Protein AF-A0A7X8K3S6-F1 (afdb_monomer)

Radius of gyration: 10.6 Å; Cα contacts (8 Å, |Δi|>4): 37; chains: 1; bounding box: 25×15×27 Å

Foldseek 3Di:
DVVVVLCPDDVSVCQVPDPQFDDWDWDDDPPDIDIDTHRD

Nearest PDB structures (foldseek):
  7pho-assembly1_B  TM=5.025E-01  e=6.598E+00  Mycolicibacterium hassiacum DSM 44199

Structure (mmCIF, N/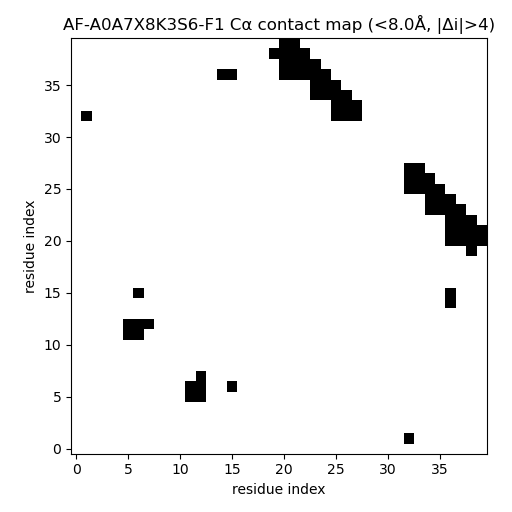CA/C/O backbone):
data_AF-A0A7X8K3S6-F1
#
_entry.id   AF-A0A7X8K3S6-F1
#
loop_
_atom_site.group_PDB
_atom_site.id
_atom_site.type_symbol
_atom_site.label_atom_id
_atom_site.label_alt_id
_atom_site.label_comp_id
_atom_site.label_asym_id
_atom_site.label_entity_id
_atom_site.label_seq_id
_atom_site.pdbx_PDB_ins_code
_atom_site.Cartn_x
_atom_site.Cartn_y
_atom_site.Cartn_z
_atom_site.occupancy
_atom_site.B_iso_or_equiv
_atom_site.auth_seq_id
_atom_site.auth_comp_id
_atom_site.auth_asym_id
_atom_site.auth_atom_id
_atom_site.pdbx_PDB_model_num
ATOM 1 N N . ASN A 1 1 ? 9.280 -8.645 -4.331 1.00 90.25 1 ASN A N 1
ATOM 2 C CA . ASN A 1 1 ? 7.964 -8.274 -4.918 1.00 90.25 1 ASN A CA 1
ATOM 3 C C . ASN A 1 1 ? 7.578 -6.841 -4.550 1.00 90.25 1 ASN A C 1
ATOM 5 O O . ASN A 1 1 ? 8.044 -6.358 -3.526 1.00 90.25 1 ASN A O 1
ATOM 9 N N . ALA A 1 2 ? 6.748 -6.143 -5.343 1.00 94.81 2 ALA A N 1
ATOM 10 C CA . ALA A 1 2 ? 6.364 -4.742 -5.064 1.00 94.81 2 ALA A CA 1
ATOM 11 C C . ALA A 1 2 ? 5.736 -4.567 -3.666 1.00 94.81 2 ALA A C 1
ATOM 13 O O . ALA A 1 2 ? 6.120 -3.676 -2.914 1.00 94.81 2 ALA A O 1
ATOM 14 N N . HIS A 1 3 ? 4.864 -5.504 -3.282 1.00 96.56 3 HIS A N 1
ATOM 15 C CA . HIS A 1 3 ? 4.240 -5.533 -1.960 1.00 96.56 3 HIS A CA 1
ATOM 16 C C . HIS A 1 3 ? 5.255 -5.655 -0.808 1.00 96.56 3 HIS A C 1
ATOM 18 O O . HIS A 1 3 ? 5.174 -4.919 0.170 1.00 96.56 3 HIS A O 1
ATOM 24 N N . GLU A 1 4 ? 6.251 -6.540 -0.927 1.00 98.12 4 GLU A N 1
ATOM 25 C CA . GLU A 1 4 ? 7.321 -6.675 0.078 1.00 98.12 4 GLU A CA 1
ATOM 26 C C . GLU A 1 4 ? 8.133 -5.381 0.215 1.00 98.12 4 GLU A C 1
ATOM 28 O O . GLU A 1 4 ? 8.484 -4.988 1.325 1.00 98.12 4 GLU A O 1
ATOM 33 N N . GLY A 1 5 ? 8.398 -4.689 -0.900 1.00 98.00 5 GLY A N 1
ATOM 34 C CA . GLY A 1 5 ? 9.087 -3.398 -0.894 1.00 98.00 5 GLY A CA 1
ATOM 35 C C . GLY A 1 5 ? 8.334 -2.339 -0.086 1.00 98.00 5 GLY A C 1
ATOM 36 O O . GLY A 1 5 ? 8.928 -1.674 0.763 1.00 98.00 5 GLY A O 1
ATOM 37 N N . TRP A 1 6 ? 7.018 -2.230 -0.281 1.00 98.06 6 TRP A N 1
ATOM 38 C CA . TRP A 1 6 ? 6.181 -1.324 0.507 1.00 98.06 6 TRP A CA 1
ATOM 39 C C . TRP A 1 6 ? 6.104 -1.728 1.978 1.00 98.06 6 TRP A C 1
ATOM 41 O O . TRP A 1 6 ? 6.262 -0.878 2.851 1.00 98.06 6 TRP A O 1
ATOM 51 N N . MET A 1 7 ? 5.962 -3.020 2.279 1.00 98.44 7 MET A N 1
ATOM 52 C CA . MET A 1 7 ? 5.958 -3.496 3.665 1.00 98.44 7 MET A CA 1
ATOM 53 C C . MET A 1 7 ? 7.293 -3.269 4.382 1.00 98.44 7 MET A C 1
ATOM 55 O O . MET A 1 7 ? 7.307 -3.141 5.605 1.00 98.44 7 MET A O 1
ATOM 59 N N . ASN A 1 8 ? 8.412 -3.153 3.667 1.00 98.38 8 ASN A N 1
ATOM 60 C CA . ASN A 1 8 ? 9.725 -2.850 4.247 1.00 98.38 8 ASN A CA 1
ATOM 61 C C . ASN A 1 8 ? 10.017 -1.347 4.395 1.00 98.38 8 ASN A C 1
ATOM 63 O O . ASN A 1 8 ? 11.030 -0.978 4.984 1.00 98.38 8 ASN A O 1
ATOM 67 N N . SER A 1 9 ? 9.119 -0.473 3.941 1.00 98.12 9 SER A N 1
ATOM 68 C CA . SER A 1 9 ? 9.232 0.978 4.092 1.00 98.12 9 SER A CA 1
ATOM 69 C C . SER A 1 9 ? 8.221 1.497 5.114 1.00 98.12 9 SER A C 1
ATOM 71 O O . SER A 1 9 ? 7.029 1.230 4.995 1.00 98.12 9 SER A O 1
ATOM 73 N N . LEU A 1 10 ? 8.673 2.256 6.119 1.00 98.00 10 LEU A N 1
ATOM 74 C CA . LEU A 1 10 ? 7.826 2.666 7.248 1.00 98.00 10 LEU A CA 1
ATOM 75 C C . LEU A 1 10 ? 6.563 3.431 6.815 1.00 98.00 10 LEU A C 1
ATOM 77 O O . LEU A 1 10 ? 5.468 3.044 7.211 1.00 98.00 10 LEU A O 1
ATOM 81 N N . GLY A 1 11 ? 6.703 4.467 5.983 1.00 98.44 11 GLY A N 1
ATOM 82 C CA . GLY A 1 11 ? 5.563 5.289 5.554 1.00 98.44 11 GLY A CA 1
ATOM 83 C C . GLY A 1 11 ? 4.551 4.511 4.709 1.00 98.44 11 GLY A C 1
ATOM 84 O O . GLY A 1 11 ? 3.345 4.614 4.916 1.00 98.44 11 GLY A O 1
ATOM 85 N N . HIS A 1 12 ? 5.032 3.655 3.806 1.00 98.50 12 HIS A N 1
ATOM 86 C CA . HIS A 1 12 ? 4.151 2.796 3.014 1.00 98.50 12 HIS A CA 1
ATOM 87 C C . HIS A 1 12 ? 3.433 1.764 3.896 1.00 98.50 12 HIS A C 1
ATOM 89 O O . HIS A 1 12 ? 2.219 1.602 3.787 1.00 98.50 12 HIS A O 1
ATOM 95 N N . ARG A 1 13 ? 4.154 1.111 4.817 1.00 98.62 13 ARG A N 1
ATOM 96 C CA . ARG A 1 13 ? 3.582 0.153 5.772 1.00 98.62 13 ARG A CA 1
ATOM 97 C C . ARG A 1 13 ? 2.508 0.795 6.651 1.00 98.62 13 ARG A C 1
ATOM 99 O O . ARG A 1 13 ? 1.494 0.157 6.912 1.00 98.62 13 ARG A O 1
ATOM 106 N N . GLN A 1 14 ? 2.715 2.035 7.097 1.00 98.50 14 GLN A N 1
ATOM 107 C CA . GLN A 1 14 ? 1.723 2.775 7.882 1.00 98.50 14 GLN A CA 1
ATOM 108 C C . GLN A 1 14 ? 0.415 2.952 7.110 1.00 98.50 14 GLN A C 1
ATOM 110 O O . GLN A 1 14 ? -0.641 2.713 7.682 1.00 98.50 14 GLN A O 1
ATOM 115 N N . ASN A 1 15 ? 0.478 3.275 5.815 1.00 97.94 15 ASN A N 1
ATOM 116 C CA . ASN A 1 15 ? -0.722 3.341 4.983 1.00 97.94 15 ASN A CA 1
ATOM 117 C C . ASN A 1 15 ? -1.378 1.960 4.817 1.00 97.94 15 ASN A C 1
ATOM 119 O O . ASN A 1 15 ? -2.582 1.834 5.010 1.00 97.94 15 ASN A O 1
ATOM 123 N N . ILE A 1 16 ? -0.595 0.915 4.525 1.00 98.19 16 ILE A N 1
ATOM 124 C CA . ILE A 1 16 ? -1.115 -0.449 4.308 1.00 98.19 16 ILE A CA 1
ATOM 125 C C . ILE A 1 16 ? -1.813 -1.015 5.556 1.00 98.19 16 ILE A C 1
ATOM 127 O O . ILE A 1 16 ? -2.817 -1.710 5.434 1.00 98.19 16 ILE A O 1
ATOM 131 N N . LEU A 1 17 ? -1.281 -0.746 6.751 1.00 98.12 17 LEU A N 1
ATOM 132 C CA . LEU A 1 17 ? -1.803 -1.280 8.016 1.00 98.12 17 LEU A CA 1
ATOM 133 C C . LEU A 1 17 ? -2.819 -0.357 8.704 1.00 98.12 17 LEU A C 1
ATOM 135 O O . LEU A 1 17 ? -3.292 -0.685 9.796 1.00 98.12 17 LEU A O 1
ATOM 139 N N . ASN A 1 18 ? -3.142 0.793 8.110 1.00 98.19 18 ASN A N 1
ATOM 140 C CA . ASN A 1 18 ? -4.106 1.712 8.693 1.00 98.19 18 ASN A CA 1
ATOM 141 C C . ASN A 1 18 ? -5.530 1.137 8.584 1.00 98.19 18 ASN A C 1
ATOM 143 O O . ASN A 1 18 ? -6.043 0.899 7.492 1.00 98.19 18 ASN A O 1
ATOM 147 N N . LYS A 1 19 ? -6.166 0.942 9.743 1.00 97.56 19 LYS A N 1
ATOM 148 C CA . LYS A 1 19 ? -7.514 0.372 9.880 1.00 97.56 19 LYS A CA 1
ATOM 149 C C . LYS A 1 19 ? -8.640 1.346 9.523 1.00 97.56 19 LYS A C 1
ATOM 151 O O . LYS A 1 19 ? -9.776 0.904 9.389 1.00 97.56 19 LYS A O 1
ATOM 156 N N . ASP A 1 20 ? -8.343 2.634 9.375 1.00 98.12 20 ASP A N 1
ATOM 157 C CA . ASP A 1 20 ? -9.335 3.657 9.024 1.00 98.12 20 ASP A CA 1
ATOM 158 C C . ASP A 1 20 ? -9.725 3.600 7.539 1.00 98.12 20 ASP A C 1
ATOM 160 O O . ASP A 1 20 ? -10.767 4.123 7.136 1.00 98.12 20 ASP A O 1
ATOM 164 N N . PHE A 1 21 ? -8.896 2.967 6.704 1.00 98.19 21 PHE A N 1
ATOM 165 C CA . PHE A 1 21 ? -9.207 2.759 5.298 1.00 98.19 21 PHE A CA 1
ATOM 166 C C . PHE A 1 21 ? -10.248 1.655 5.122 1.00 98.19 21 PHE A C 1
ATOM 168 O O . PHE A 1 21 ? -10.127 0.556 5.657 1.00 98.19 21 PHE A O 1
ATOM 175 N N . LYS A 1 22 ? -11.262 1.950 4.311 1.00 97.75 22 LYS A N 1
ATOM 176 C CA . LYS A 1 22 ? -12.387 1.060 4.011 1.00 97.75 22 LYS A CA 1
ATOM 177 C C . LYS A 1 22 ? -12.278 0.421 2.634 1.00 97.75 22 LYS A C 1
ATOM 179 O O . LYS A 1 22 ? -12.830 -0.651 2.410 1.00 97.75 22 LYS A O 1
ATOM 184 N N . THR A 1 23 ? -11.569 1.078 1.715 1.00 97.75 23 THR A N 1
ATOM 185 C CA . THR A 1 23 ? -11.435 0.636 0.325 1.00 97.75 23 THR A CA 1
ATOM 186 C C . THR A 1 23 ? -9.988 0.751 -0.143 1.00 97.75 23 THR A C 1
ATOM 188 O O . THR A 1 23 ? -9.287 1.709 0.192 1.00 97.75 23 THR A O 1
ATOM 191 N N . LEU A 1 24 ? -9.561 -0.220 -0.954 1.00 97.88 24 LEU A N 1
ATOM 192 C CA . LEU A 1 24 ? -8.273 -0.246 -1.639 1.00 97.88 24 LEU A CA 1
ATOM 193 C C . LEU A 1 24 ? -8.497 -0.312 -3.154 1.00 97.88 24 LEU A C 1
ATOM 195 O O . LEU A 1 24 ? -9.092 -1.263 -3.657 1.00 97.88 24 LEU A O 1
ATOM 199 N N . GLY A 1 25 ? -7.973 0.674 -3.880 1.00 98.12 25 GLY A N 1
ATOM 200 C CA . GLY A 1 25 ? -7.817 0.620 -5.332 1.00 98.12 25 GLY A CA 1
ATOM 201 C C . GLY A 1 25 ? -6.396 0.212 -5.713 1.00 98.12 25 GLY A C 1
ATOM 202 O O . GLY A 1 25 ? -5.434 0.742 -5.155 1.00 98.12 25 GLY A O 1
ATOM 203 N N . VAL A 1 26 ? -6.253 -0.697 -6.680 1.00 98.06 26 VAL A N 1
ATOM 204 C CA . VAL A 1 26 ? -4.951 -1.142 -7.201 1.00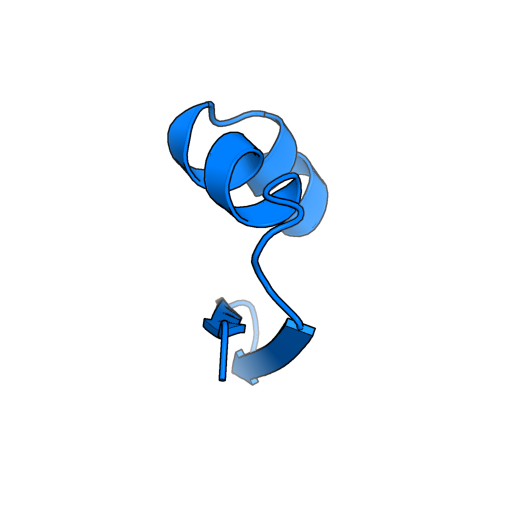 98.06 26 VAL A CA 1
ATOM 205 C C . VAL A 1 26 ? -4.878 -0.878 -8.700 1.00 98.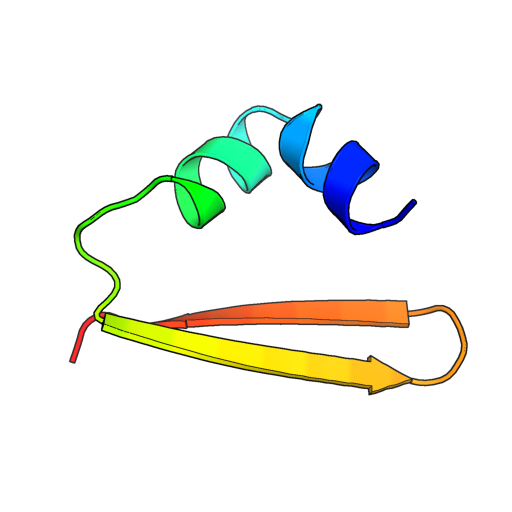06 26 VAL A C 1
ATOM 207 O O . VAL A 1 26 ? -5.772 -1.270 -9.446 1.00 98.06 26 VAL A O 1
ATOM 210 N N . GLY A 1 27 ? -3.800 -0.229 -9.137 1.00 98.25 27 GLY A N 1
ATOM 211 C CA . GLY A 1 27 ? -3.495 0.013 -10.546 1.00 98.25 27 GLY A CA 1
ATOM 212 C C . GLY A 1 27 ? -2.166 -0.620 -10.941 1.00 98.25 27 GLY A C 1
ATOM 213 O O . GLY A 1 27 ? -1.212 -0.602 -10.158 1.00 98.25 27 GLY A O 1
ATOM 214 N N . VAL A 1 28 ? -2.102 -1.166 -12.158 1.00 98.12 28 VA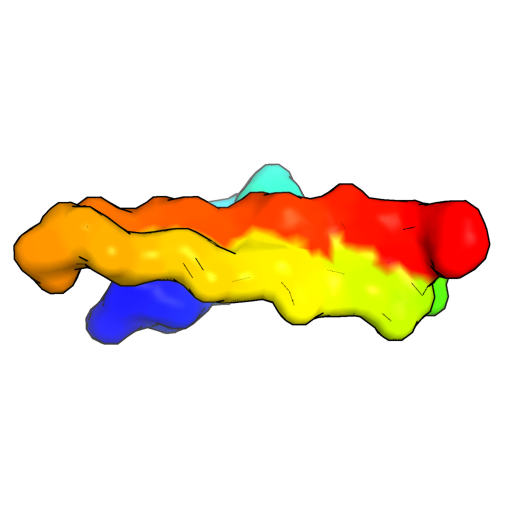L A N 1
ATOM 215 C CA . VAL A 1 28 ? -0.887 -1.769 -12.721 1.00 98.12 28 VAL A CA 1
ATOM 216 C C . VAL A 1 28 ? -0.663 -1.247 -14.135 1.00 98.12 28 VAL A C 1
ATOM 218 O O . VAL A 1 28 ? -1.553 -1.321 -14.978 1.00 98.12 28 VAL A O 1
ATOM 221 N N . ALA A 1 29 ? 0.546 -0.759 -14.400 1.00 98.38 29 ALA A N 1
ATOM 222 C CA . ALA A 1 29 ? 1.003 -0.378 -15.731 1.00 98.38 29 ALA A CA 1
ATOM 223 C C . ALA A 1 29 ? 2.391 -0.984 -15.970 1.00 98.38 29 ALA A C 1
ATOM 225 O O . ALA A 1 29 ? 3.402 -0.486 -15.473 1.00 98.38 29 ALA A O 1
ATOM 226 N N . GLY A 1 30 ? 2.457 -2.104 -16.695 1.00 97.00 30 GLY A N 1
ATOM 227 C CA . GLY A 1 30 ? 3.704 -2.852 -16.873 1.00 97.00 30 GLY A CA 1
ATOM 228 C C . GLY A 1 30 ? 4.294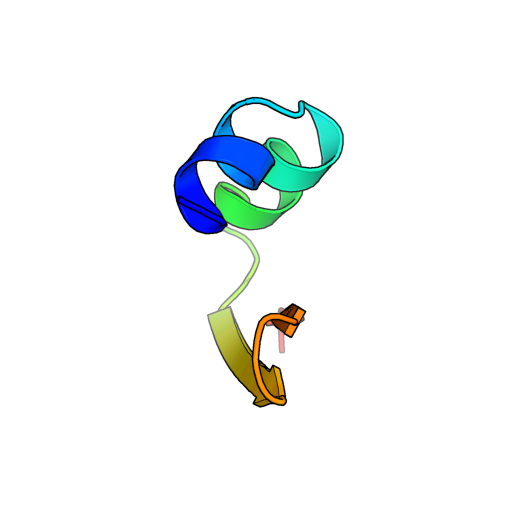 -3.306 -15.531 1.00 97.00 30 GLY A C 1
ATOM 229 O O . GLY A 1 30 ? 3.703 -4.130 -14.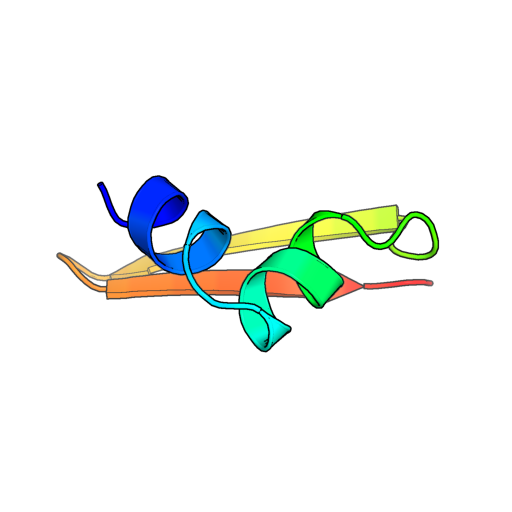842 1.00 97.00 30 GLY A O 1
ATOM 230 N N . LYS A 1 31 ? 5.466 -2.768 -15.161 1.00 96.44 31 LYS A N 1
ATOM 231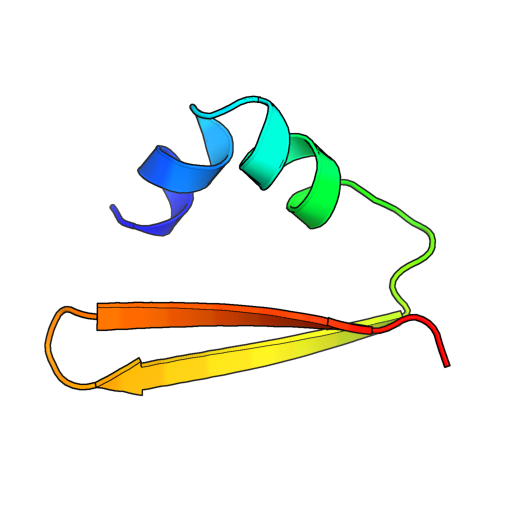 C CA . LYS A 1 31 ? 6.147 -3.057 -13.880 1.00 96.44 31 LYS A CA 1
ATOM 232 C C . LYS A 1 31 ? 5.843 -2.041 -12.769 1.00 96.44 31 LYS A C 1
ATOM 234 O O . LYS A 1 31 ? 6.432 -2.138 -11.694 1.00 96.44 31 LYS A O 1
ATOM 239 N N . TYR A 1 32 ? 4.965 -1.074 -13.020 1.00 97.06 32 TYR A N 1
ATOM 240 C CA . TYR A 1 32 ? 4.589 -0.041 -12.061 1.00 97.06 32 TYR A CA 1
ATOM 241 C C . TYR A 1 32 ? 3.275 -0.403 -11.376 1.00 97.06 32 TYR A C 1
ATOM 243 O O . TYR A 1 32 ? 2.323 -0.827 -12.033 1.00 97.06 32 TYR A O 1
ATOM 251 N N . TYR A 1 33 ? 3.239 -0.220 -10.057 1.00 98.12 33 TYR A N 1
ATOM 252 C CA . TYR A 1 33 ? 2.106 -0.558 -9.205 1.00 98.12 33 TYR A CA 1
ATOM 253 C C . TYR A 1 33 ? 1.730 0.654 -8.355 1.00 98.12 33 TYR A C 1
ATOM 255 O O . TYR A 1 33 ? 2.606 1.359 -7.850 1.00 98.12 33 TYR A O 1
ATOM 263 N N . THR A 1 34 ? 0.434 0.870 -8.163 1.00 98.12 34 THR A N 1
ATOM 264 C CA . THR A 1 34 ? -0.101 1.947 -7.321 1.00 98.12 34 THR A CA 1
ATOM 265 C C . THR A 1 34 ? -1.199 1.393 -6.421 1.00 98.12 34 THR A C 1
ATOM 267 O O . THR A 1 34 ? -2.022 0.597 -6.874 1.00 98.12 34 THR A O 1
ATOM 270 N N . GLN A 1 35 ? -1.207 1.815 -5.156 1.00 98.44 35 GLN A N 1
ATOM 271 C CA . GLN A 1 35 ? -2.258 1.522 -4.182 1.00 98.44 35 GLN A CA 1
ATOM 272 C C . GLN A 1 35 ? -2.857 2.837 -3.682 1.00 98.44 35 GLN A C 1
ATOM 274 O O . GLN A 1 35 ? -2.135 3.668 -3.134 1.00 98.44 35 GLN A O 1
ATOM 279 N N . ASN A 1 36 ? -4.166 3.006 -3.857 1.00 98.19 36 ASN A N 1
ATOM 280 C CA . ASN A 1 36 ? -4.919 4.142 -3.333 1.00 98.19 36 ASN A CA 1
ATOM 281 C C . ASN A 1 36 ? -5.823 3.654 -2.201 1.00 98.19 36 ASN A C 1
ATOM 283 O O . ASN A 1 36 ? -6.708 2.827 -2.426 1.00 98.19 36 ASN A O 1
ATOM 287 N N . PHE A 1 37 ? -5.595 4.171 -0.997 1.00 98.31 37 PHE A N 1
ATOM 288 C CA . PHE A 1 37 ? -6.350 3.823 0.202 1.00 98.31 37 PHE A CA 1
ATOM 289 C C . PHE A 1 37 ? -7.354 4.918 0.533 1.00 98.31 37 PHE A C 1
ATOM 291 O O . PHE A 1 37 ? -7.019 6.102 0.450 1.00 98.31 37 PHE A O 1
ATOM 298 N N . VAL A 1 38 ? -8.580 4.535 0.897 1.00 98.00 38 VAL A N 1
ATOM 299 C CA . VAL A 1 38 ? -9.663 5.506 1.063 1.00 98.00 38 VAL A CA 1
ATOM 300 C C . VAL A 1 38 ? -10.572 5.206 2.254 1.00 98.00 38 VAL A C 1
ATOM 302 O O . VAL A 1 38 ? -10.839 4.043 2.545 1.00 98.00 38 VAL A O 1
ATOM 305 N N . THR A 1 39 ? -11.027 6.251 2.953 1.00 97.31 39 THR A N 1
ATOM 306 C CA . THR A 1 39 ? -11.718 6.179 4.257 1.00 97.31 39 THR A CA 1
ATOM 307 C C . THR A 1 39 ? -13.238 6.375 4.213 1.00 97.31 39 THR A C 1
ATOM 309 O O . THR A 1 39 ? -13.891 6.148 5.234 1.00 97.31 39 THR A O 1
ATOM 312 N N . TYR A 1 40 ? -13.809 6.830 3.091 1.00 83.88 40 TYR A N 1
ATOM 313 C CA . TYR A 1 40 ? -15.238 7.170 3.015 1.00 83.88 40 TYR A CA 1
ATOM 314 C C . TYR A 1 40 ? -16.147 5.954 3.197 1.00 83.88 40 TYR A C 1
ATOM 316 O O . TYR A 1 40 ? -15.886 4.897 2.586 1.00 83.88 40 TYR A O 1
#

Mean predicted aligned error: 2.0 Å

Secondary structure (DSSP, 8-state):
-HHHHHHTSHHHHHHHT-TT--EEEEEEETTEEEEEEE--

pLDDT: mean 97.36, std 2.56, range [83.88, 98.62]

Sequence (40 aa):
NAHEGWMNSLGHRQNILNKDFKTLGVGVAGKYYTQNFVTY

Solvent-accessible surface area (backbone atoms only — not comparable to full-atom values): 2581 Å² total; per-residue (Å²): 106,76,68,58,56,38,62,74,34,70,73,50,30,52,61,75,70,42,80,70,47,72,46,78,48,80,50,77,58,92,94,45,75,48,79,50,76,37,62,123

=== Feature glossary ===
The record interleaves many kinds of infor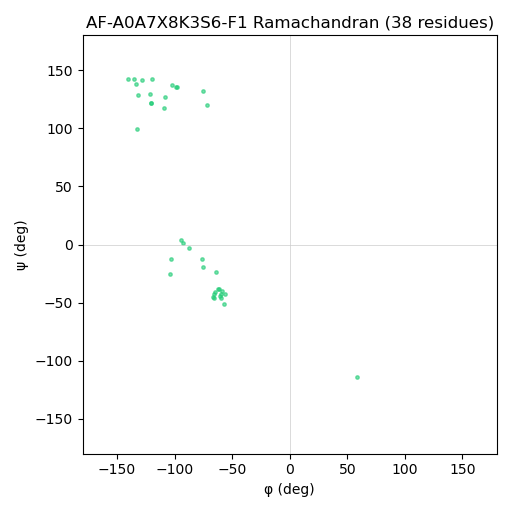mation about one protein. Here is each kind framed as the question it answers.

Q: What known structures does this most resemble?
A: Structural nearest neighbors (via Foldseek easy-search vs the PDB). Reported per hit: target PDB id, E-value, and alignment TM-score. A TM-score above ~0.5 is the conventional threshold for 'same fold'.

Q: Where is each backbone atom in 3D?
A: The mmCIF table is the protein's shape written out atom by atom. For each backbone N, Cα, C, and carbonyl O, it records an (x, y, z) coordinate triple in Å plus the residue type, chain letter, and residue number.

Q: What are the backbone torsion angles?
A: The φ/ψ torsion pair specifies the backbone conformation at each residue. φ rotates about the N–Cα bond, ψ about the Cα–C bond. Steric clashes forbid most of the (φ, ψ) plane — the allowed regions (α-helix basin, β-sheet basin, left-handed helix) are the Ramachandran-allowed regions.

Q: Which residues are buried vs exposed?
A: Solvent-accessible surface area (SASA) is the area in Å² traced out by the centre of a 1.4 Å probe sphere (a water molecule) rolled over the protein's van der Waals surface (Shrake–Rupley / Lee–Richards construction). Buried residues have near-zero SASA; fully exposed residues can exceed 200 Å². The total SASA scales roughly with the number of surface residues.

Q: How confident is the AlphaFold model at each residue?
A: pLDDT is the predicted lDDT-Cα score: AlphaFold's confidence that the local environment of each residue (all inter-atomic distances within 15 Å) is correctly placed. It is a per-residue number between 0 and 100, with higher meaning more reliable.

Q: What does the local fold look like, residue by residue?
A: 3Di is Foldseek's structural alphabet. Each residue is assigned one of twenty discrete states based on how its Cα sits relative to its spatial (not sequential) neighbors. Aligning 3Di strings finds structural homologs roughly as well as full 3D superposition, but orders of magnitude faster.

Q: How big and how compact is the whole molecule?
A: Radius of gyration (Rg) is the root-mean-square distance of Cα atoms from their centroid — a single number for overall size and compactness. A globular domain of N residues has Rg ≈ 2.2·N^0.38 Å; an extended or disordered chain has a much larger Rg. The Cα contact count is the number of residue pairs whose Cα atoms are within 8 Å and are more than four positions apart in sequence — a standard proxy for tertiary packing density. The bounding box is the smallest axis-aligned box enclosing all Cα atoms.

Q: Which residues are in helices, strands, or loops?
A: DSSP 8-state secondary structure assigns each residue one of H (α-helix), G (3₁₀-helix), I (π-helix), E (extended β-strand), B (isolated β-bridge), T (hydrogen-bonded turn), S (bend), or '-' (coil). The assignment is computed from backbone hydrogen-bond geometry via the Kabsch–Sander algorithm.

Q: How mobile is each atom in the crystal?
A: Crystallographic B-factors measure how much each atom's electron density is smeared out, in Å². They rise in mobile loops and surface residues and fall in the buried interior. In AlphaFold models this column is repurposed to hold pLDDT instead.

Q: What if only a Cα trace is available?
A: P-SEA three-state annotation labels each residue as helix, strand, or coil based purely on the geometry of the Cα trace. It serves as a fallback when the full backbone (and thus DSSP) is unavailable.

Q: What family and function is it annotated with?
A: Database cross-references. InterPro integrates a dozen domain/family signature databases into unified entries with residue-range hits. GO terms attach function/process/location labels with evidence codes. CATH codes position the fold in a four-level structural taxonomy. Organism is the NCBI-taxonomy species name.

Q: Are the domains correctly placed relative to each other?
A: Predicted Ali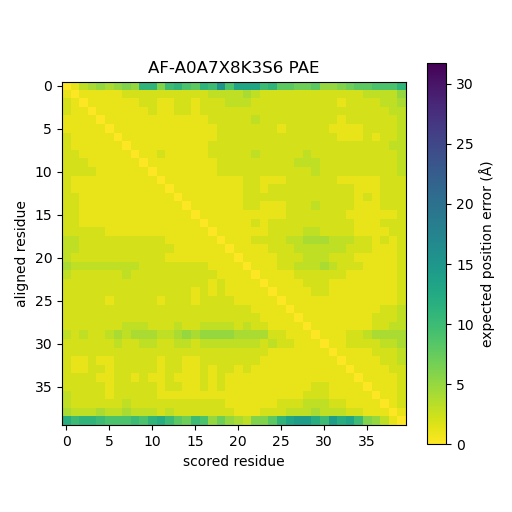gned Error (PAE) is an AlphaFold confidence matrix: entry (i, j) is the expected error in the position of residue j, in ångströms, when the prediction is superimposed on the true structure at residue i. Low PAE within a block of residues means that block is internally rigid and well-predicted; high PAE between two blocks means their relative placement is uncertain even if each block individually is confident.

Q: What do the diagnostic plots show?
A: Three diagnostic plots accompany the record. The Cα contact map visualizes the tertiary structure as a 2D adjacency matrix (8 Å cutoff, sequence-local contacts suppressed). The Ramachandran plot shows the distribution of backbone (φ, ψ) torsions, with points in the α and β basins reflecting secondary structure content. The PAE plot shows AlphaFold's inter-residue confidence as a color matrix.

Q: What is the amino-acid chain?
A: Primary structure: the covalent order of the twenty standard amino acids along the backbone. Two proteins with the same sequence will (almost always) fold to the same structure; two with 30% identity often share a fold but not the details.

Q: What do the rendered images show?
A: The six renders are orthographic views along the three Cartesian axes in both directions. Representation (cartoon, sticks, or surface) and color scheme (sequence-rainbow or by-chain) vary across proteins so the training set covers all the common visualization conventions.